Protein AF-A0A7S4II85-F1 (afdb_monomer_lite)

Organism: NCBI:txid1487602

Foldseek 3Di:
DFWDFDPDDDPNHTHTPGGDPLVLLCLLQPLPDHDPVSLVVCLVCVVVPDALVVNLVSLLCLLPDDADPPHDPCCCVRGNVSSNVSSVVSVVCSCVPVVVSVPPCVPSVVSVVVSVVVVVVVVVVVVVVVD

Sequence (131 aa):
ENIVFADDMVNGIPQVKAGTLEKLVQRLTHEEYLDPPYTQTFLLTYRTFTTPNQLLNILKARYHMEPPKNAPKDWTEKVQKPIRLRLFNALKNWLLKGFHDFADNPKLRKNLLNFLDDMSVEMASTAKNLR

Structure (mmCIF, N/CA/C/O backbone):
data_AF-A0A7S4II85-F1
#
_entry.id   AF-A0A7S4II85-F1
#
loop_
_atom_site.group_PDB
_atom_site.id
_atom_site.type_symbol
_atom_site.label_atom_id
_atom_site.label_alt_id
_atom_site.label_comp_id
_atom_site.label_asym_id
_atom_site.label_entity_id
_atom_site.label_seq_id
_atom_site.pdbx_PDB_ins_code
_atom_site.Cartn_x
_atom_site.Cartn_y
_atom_site.Cartn_z
_atom_site.occupancy
_atom_site.B_iso_or_equiv
_atom_site.auth_seq_id
_atom_site.auth_comp_id
_atom_site.auth_asym_id
_atom_site.auth_atom_id
_atom_site.pdbx_PDB_model_num
ATOM 1 N N . GLU A 1 1 ? 5.361 -18.953 -11.089 1.00 59.31 1 GLU A N 1
ATOM 2 C CA . GLU A 1 1 ? 5.448 -17.499 -11.345 1.00 59.31 1 GLU A CA 1
ATOM 3 C C . GLU A 1 1 ? 4.209 -16.833 -10.765 1.00 59.31 1 GLU A C 1
ATOM 5 O O . GLU A 1 1 ? 3.129 -17.379 -10.934 1.00 59.31 1 GLU A O 1
ATOM 10 N N . ASN A 1 2 ? 4.348 -15.716 -10.042 1.00 89.12 2 ASN A N 1
ATOM 11 C CA . ASN A 1 2 ? 3.238 -15.112 -9.277 1.00 89.12 2 ASN A CA 1
ATOM 12 C C . ASN A 1 2 ? 2.788 -13.746 -9.831 1.00 89.12 2 ASN A C 1
ATOM 14 O O . ASN A 1 2 ? 1.964 -13.071 -9.218 1.00 89.12 2 ASN A O 1
ATOM 18 N N . ILE A 1 3 ? 3.356 -13.311 -10.957 1.00 95.25 3 ILE A N 1
ATOM 19 C CA . ILE A 1 3 ? 2.986 -12.090 -11.676 1.00 95.25 3 ILE A CA 1
ATOM 20 C C . ILE A 1 3 ? 3.243 -12.299 -13.170 1.00 95.25 3 ILE A C 1
ATOM 22 O O . ILE A 1 3 ? 4.226 -12.939 -13.535 1.00 95.25 3 ILE A O 1
ATOM 26 N N . VAL A 1 4 ? 2.359 -11.767 -14.006 1.00 96.00 4 VAL A N 1
ATOM 27 C CA . VAL A 1 4 ? 2.410 -11.818 -15.468 1.00 96.00 4 VAL A CA 1
ATOM 28 C C . VAL A 1 4 ? 2.329 -10.385 -15.981 1.00 96.00 4 VAL A C 1
ATOM 30 O O . VAL A 1 4 ? 1.445 -9.630 -15.563 1.00 96.00 4 VAL A O 1
ATOM 33 N N . PHE A 1 5 ? 3.240 -10.012 -16.876 1.00 95.25 5 PHE A N 1
ATOM 34 C CA . PHE A 1 5 ? 3.244 -8.705 -17.533 1.00 95.25 5 PHE A CA 1
ATOM 35 C C . PHE A 1 5 ? 2.592 -8.793 -18.912 1.00 95.25 5 PHE A C 1
ATOM 37 O O . PHE A 1 5 ? 2.529 -9.869 -19.506 1.00 95.25 5 PHE A O 1
ATOM 44 N N . ALA A 1 6 ? 2.050 -7.675 -19.383 1.00 93.69 6 ALA A N 1
ATOM 45 C CA . ALA A 1 6 ? 1.706 -7.516 -20.787 1.00 93.69 6 ALA A CA 1
ATOM 46 C C . ALA A 1 6 ? 2.987 -7.346 -21.619 1.00 93.69 6 ALA A C 1
ATOM 48 O O . ALA A 1 6 ? 4.034 -6.986 -21.077 1.00 93.69 6 ALA A O 1
ATOM 49 N N . ASP A 1 7 ? 2.880 -7.594 -22.923 1.00 91.81 7 ASP A N 1
ATOM 50 C CA . ASP A 1 7 ? 4.006 -7.453 -23.853 1.00 91.81 7 ASP A CA 1
ATOM 51 C C . ASP A 1 7 ? 4.424 -5.978 -24.013 1.00 91.81 7 ASP A C 1
ATOM 53 O O . ASP A 1 7 ? 5.597 -5.674 -24.229 1.00 91.81 7 ASP A O 1
ATOM 57 N N . ASP A 1 8 ? 3.474 -5.058 -23.821 1.00 90.06 8 ASP A N 1
ATOM 58 C CA . ASP A 1 8 ? 3.691 -3.622 -23.947 1.00 90.06 8 ASP A CA 1
ATOM 59 C C . ASP A 1 8 ? 4.179 -2.977 -22.639 1.00 90.06 8 ASP A C 1
ATOM 61 O O . ASP A 1 8 ? 3.724 -3.284 -21.530 1.00 90.06 8 ASP A O 1
ATOM 65 N N . MET A 1 9 ? 5.071 -1.994 -22.782 1.00 90.94 9 MET A N 1
ATOM 66 C CA . MET A 1 9 ? 5.485 -1.095 -21.703 1.00 90.94 9 MET A CA 1
ATOM 67 C C . MET A 1 9 ? 4.925 0.306 -21.939 1.00 90.94 9 MET A C 1
ATOM 69 O O . MET A 1 9 ? 4.945 0.813 -23.058 1.00 90.94 9 MET A O 1
ATOM 73 N N . VAL A 1 10 ? 4.504 0.977 -20.867 1.00 89.31 10 VAL A N 1
ATOM 74 C CA . VAL A 1 10 ? 4.054 2.377 -20.920 1.00 89.31 10 VAL A CA 1
ATOM 75 C C . VAL A 1 10 ? 5.093 3.233 -20.212 1.00 89.31 10 VAL A C 1
ATOM 77 O O . VAL A 1 10 ? 5.348 3.031 -19.031 1.00 89.31 10 VAL A O 1
ATOM 80 N N . ASN A 1 11 ? 5.725 4.172 -20.920 1.00 89.12 11 ASN A N 1
ATOM 81 C CA . ASN A 1 11 ? 6.805 5.017 -20.381 1.00 89.12 11 ASN A CA 1
ATOM 82 C C . ASN A 1 11 ? 7.952 4.216 -19.724 1.00 89.12 11 ASN A C 1
ATOM 84 O O . ASN A 1 11 ? 8.496 4.625 -18.701 1.00 89.12 11 ASN A O 1
ATOM 88 N N . GLY A 1 12 ? 8.289 3.046 -20.278 1.00 89.50 12 GLY A N 1
ATOM 89 C CA . GLY A 1 12 ? 9.305 2.149 -19.713 1.00 89.50 12 GLY A CA 1
ATOM 90 C C . GLY A 1 12 ? 8.860 1.384 -18.459 1.00 89.50 12 GLY A C 1
ATOM 91 O O . GLY A 1 12 ? 9.675 0.704 -17.843 1.00 89.50 12 GLY A O 1
ATOM 92 N N . ILE A 1 13 ? 7.580 1.470 -18.079 1.00 91.62 13 ILE A N 1
ATOM 93 C CA . ILE A 1 13 ? 7.002 0.749 -16.944 1.00 91.62 13 ILE A CA 1
ATOM 94 C C . ILE A 1 13 ? 6.306 -0.531 -17.440 1.00 91.62 13 ILE A C 1
ATOM 96 O O . ILE A 1 13 ? 5.357 -0.435 -18.232 1.00 91.62 13 ILE A O 1
ATOM 100 N N . PRO A 1 14 ? 6.710 -1.723 -16.954 1.00 93.19 14 PRO A N 1
ATOM 101 C CA . PRO A 1 14 ? 6.034 -2.982 -17.261 1.00 93.19 14 PRO A CA 1
ATOM 102 C C . PRO A 1 14 ? 4.580 -2.982 -16.782 1.00 93.19 14 PRO A C 1
ATOM 104 O O . PRO A 1 14 ? 4.312 -2.765 -15.596 1.00 93.19 14 PRO A O 1
ATOM 107 N N . GLN A 1 15 ? 3.648 -3.276 -17.688 1.00 94.44 15 GLN A N 1
ATOM 108 C CA . GLN A 1 15 ? 2.218 -3.286 -17.386 1.00 94.44 15 GLN A CA 1
ATOM 109 C C . GLN A 1 15 ? 1.786 -4.637 -16.816 1.00 94.44 15 GLN A C 1
ATOM 111 O O . GLN A 1 15 ? 2.114 -5.692 -17.357 1.00 94.44 15 GLN A O 1
ATOM 116 N N . VAL A 1 16 ? 1.058 -4.626 -15.700 1.00 94.69 16 VAL A N 1
ATOM 117 C CA . VAL A 1 16 ? 0.603 -5.856 -15.037 1.00 94.69 16 VAL A CA 1
ATOM 118 C C . VAL A 1 16 ? -0.607 -6.428 -15.774 1.00 94.69 16 VAL A C 1
ATOM 120 O O . VAL A 1 16 ? -1.633 -5.764 -15.879 1.00 94.69 16 VAL A O 1
ATOM 123 N N . LYS A 1 17 ? -0.512 -7.684 -16.220 1.00 94.81 17 LYS A N 1
ATOM 124 C CA . LYS A 1 17 ? -1.625 -8.440 -16.814 1.00 94.81 17 LYS A CA 1
ATOM 125 C C . LYS A 1 17 ? -2.366 -9.275 -15.770 1.00 94.81 17 LYS A C 1
ATOM 127 O O . LYS A 1 17 ? -3.590 -9.327 -15.775 1.00 94.81 17 LYS A O 1
ATOM 132 N N . ALA A 1 18 ? -1.625 -9.931 -14.877 1.00 95.06 18 ALA A N 1
ATOM 133 C CA . ALA A 1 18 ? -2.172 -10.721 -13.774 1.00 95.06 18 ALA A CA 1
ATOM 134 C C . ALA A 1 18 ? -1.138 -10.880 -12.653 1.00 95.06 18 ALA A C 1
ATOM 136 O O . ALA A 1 18 ? 0.058 -10.696 -12.865 1.00 95.06 18 ALA A O 1
ATOM 137 N N . GLY A 1 19 ? -1.568 -11.270 -11.457 1.00 96.00 19 GLY A N 1
ATOM 138 C CA . GLY A 1 19 ? -0.658 -11.624 -10.373 1.00 96.00 19 GLY A CA 1
ATOM 139 C C . GLY A 1 19 ? -1.392 -11.989 -9.095 1.00 96.00 19 GLY A C 1
ATOM 140 O O . GLY A 1 19 ? -2.589 -11.733 -8.963 1.00 96.00 19 GLY A O 1
ATOM 141 N N . THR A 1 20 ? -0.672 -12.581 -8.143 1.00 96.62 20 THR A N 1
ATOM 142 C CA . THR A 1 20 ? -1.213 -12.777 -6.795 1.00 96.62 20 THR A CA 1
ATOM 143 C C . THR A 1 20 ? -1.406 -11.427 -6.119 1.00 96.62 20 THR A C 1
ATOM 145 O O . THR A 1 20 ? -0.725 -10.449 -6.442 1.00 96.62 20 THR A O 1
ATOM 148 N N . LEU A 1 21 ? -2.310 -11.365 -5.145 1.00 96.31 21 LEU A N 1
ATOM 149 C CA . LEU A 1 21 ? -2.623 -10.127 -4.442 1.00 96.31 21 LEU A CA 1
ATOM 150 C C . LEU A 1 21 ? -1.374 -9.457 -3.843 1.00 96.31 21 LEU A C 1
ATOM 152 O O . LEU A 1 21 ? -1.210 -8.244 -3.948 1.00 96.31 21 LEU A O 1
ATOM 156 N N . GLU A 1 22 ? -0.449 -10.239 -3.288 1.00 96.12 22 GLU A N 1
ATOM 157 C CA . GLU A 1 22 ? 0.818 -9.744 -2.747 1.00 96.12 22 GLU A CA 1
ATOM 158 C C . GLU A 1 22 ? 1.665 -9.079 -3.829 1.00 96.12 22 GLU A C 1
ATOM 160 O O . GLU A 1 22 ? 2.265 -8.032 -3.590 1.00 96.12 22 GLU A O 1
ATOM 165 N N . LYS A 1 23 ? 1.710 -9.657 -5.035 1.00 96.44 23 LYS A N 1
ATOM 166 C CA . LYS A 1 23 ? 2.457 -9.088 -6.160 1.00 96.44 23 LYS A CA 1
ATOM 167 C C . LYS A 1 23 ? 1.797 -7.833 -6.715 1.00 96.44 23 LYS A C 1
ATOM 169 O O . LYS A 1 23 ? 2.507 -6.888 -7.057 1.00 96.44 23 LYS A O 1
ATOM 174 N N . LEU A 1 24 ? 0.468 -7.776 -6.719 1.00 97.06 24 LEU A N 1
ATOM 175 C CA . LEU A 1 24 ? -0.262 -6.567 -7.090 1.00 97.06 24 LEU A CA 1
ATOM 176 C C . LEU A 1 24 ? -0.007 -5.420 -6.098 1.00 97.06 24 LEU A C 1
ATOM 178 O O . LEU A 1 24 ? 0.204 -4.282 -6.521 1.00 97.06 24 LEU A O 1
ATOM 182 N N . VAL A 1 25 ? 0.050 -5.712 -4.793 1.00 96.69 25 VAL A N 1
ATOM 183 C CA . VAL A 1 25 ? 0.403 -4.717 -3.764 1.00 96.69 25 VAL A CA 1
ATOM 184 C C . VAL A 1 25 ? 1.880 -4.318 -3.852 1.00 96.69 25 VAL A C 1
ATOM 186 O O . VAL A 1 25 ? 2.198 -3.139 -3.725 1.00 96.69 25 VAL A O 1
ATOM 189 N N . GLN A 1 26 ? 2.792 -5.250 -4.147 1.00 95.88 26 GLN A N 1
ATOM 190 C CA . GLN A 1 26 ? 4.199 -4.911 -4.404 1.00 95.88 26 GLN A CA 1
ATOM 191 C C . GLN A 1 26 ? 4.339 -3.927 -5.570 1.00 95.88 26 GLN A C 1
ATOM 193 O O . GLN A 1 26 ? 5.149 -3.010 -5.480 1.00 95.88 26 GLN A O 1
ATOM 198 N N . ARG A 1 27 ? 3.534 -4.080 -6.630 1.00 95.75 27 ARG A N 1
ATOM 199 C CA . ARG A 1 27 ? 3.493 -3.137 -7.757 1.00 95.75 27 ARG A CA 1
ATOM 200 C C . ARG A 1 27 ? 2.897 -1.784 -7.375 1.00 95.75 27 ARG A C 1
ATOM 202 O O . ARG A 1 27 ? 3.454 -0.763 -7.764 1.00 95.75 27 ARG A O 1
ATOM 209 N N . LEU A 1 28 ? 1.850 -1.768 -6.549 1.00 95.31 28 LEU A N 1
ATOM 210 C CA . LEU A 1 28 ? 1.269 -0.535 -6.000 1.00 95.31 28 LEU A CA 1
ATOM 211 C C . LEU A 1 28 ? 2.306 0.298 -5.226 1.00 95.31 28 LEU A C 1
ATOM 213 O O . LEU A 1 28 ? 2.274 1.525 -5.254 1.00 95.31 28 LEU A O 1
ATOM 217 N N . THR A 1 29 ? 3.237 -0.371 -4.547 1.00 96.38 29 THR A N 1
ATOM 218 C CA . THR A 1 29 ? 4.296 0.255 -3.748 1.00 96.38 29 THR A CA 1
ATOM 219 C C . THR A 1 29 ? 5.687 -0.083 -4.291 1.00 96.38 29 THR A C 1
ATOM 221 O O . THR A 1 29 ? 6.575 -0.402 -3.501 1.00 96.38 29 THR A O 1
ATOM 224 N N . HIS A 1 30 ? 5.881 -0.122 -5.611 1.00 95.56 30 HIS A N 1
ATOM 225 C CA . HIS A 1 30 ? 7.197 -0.442 -6.180 1.00 95.56 30 HIS A CA 1
ATOM 226 C C . HIS A 1 30 ? 8.233 0.591 -5.721 1.00 95.56 30 HIS A C 1
ATOM 228 O O . HIS A 1 30 ? 7.860 1.737 -5.524 1.00 95.56 30 HIS A O 1
ATOM 234 N N . GLU A 1 31 ? 9.500 0.240 -5.531 1.00 93.56 31 GLU A N 1
ATOM 235 C CA . GLU A 1 31 ? 10.532 1.154 -5.019 1.00 93.56 31 GLU A CA 1
ATOM 236 C C . GLU A 1 31 ? 11.109 2.082 -6.101 1.00 93.56 31 GLU A C 1
ATOM 238 O O . GLU A 1 31 ? 11.410 3.239 -5.816 1.00 93.56 31 GLU A O 1
ATOM 243 N N . GLU A 1 32 ? 11.191 1.618 -7.351 1.00 91.75 32 GLU A N 1
ATOM 244 C CA . GLU A 1 32 ? 11.867 2.351 -8.433 1.00 91.75 32 GLU A CA 1
ATOM 245 C C . GLU A 1 32 ? 10.949 3.383 -9.105 1.00 91.75 32 GLU A C 1
ATOM 247 O O . GLU A 1 32 ? 11.213 4.580 -9.071 1.00 91.75 32 GLU A O 1
ATOM 252 N N . TYR A 1 33 ? 9.795 2.966 -9.630 1.00 91.50 33 TYR A N 1
ATOM 253 C CA . TYR A 1 33 ? 8.935 3.803 -10.478 1.00 91.50 33 TYR A CA 1
ATOM 254 C C . TYR A 1 33 ? 7.495 3.881 -9.969 1.00 91.50 33 TYR A C 1
ATOM 256 O O . TYR A 1 33 ? 7.010 2.955 -9.318 1.00 91.50 33 TYR A O 1
ATOM 264 N N . LEU A 1 34 ? 6.828 5.002 -10.230 1.00 88.56 34 LEU A N 1
ATOM 265 C CA . LEU A 1 34 ? 5.432 5.224 -9.860 1.00 88.56 34 LEU A CA 1
ATOM 266 C C . LEU A 1 34 ? 4.521 4.901 -11.038 1.00 88.56 34 LEU A C 1
ATOM 268 O O . LEU A 1 34 ? 4.829 5.264 -12.167 1.00 88.56 34 LEU A O 1
ATOM 272 N N . ASP A 1 35 ? 3.362 4.318 -10.747 1.00 91.69 35 ASP A N 1
ATOM 273 C CA . ASP A 1 35 ? 2.306 4.095 -11.733 1.00 91.69 35 ASP A CA 1
ATOM 274 C C . ASP A 1 35 ? 0.963 4.610 -11.170 1.00 91.69 35 ASP A C 1
ATOM 276 O O . ASP A 1 35 ? 0.211 3.877 -10.509 1.00 91.69 35 ASP A O 1
ATOM 280 N N . PRO A 1 36 ? 0.683 5.924 -11.317 1.00 91.06 36 PRO A N 1
ATOM 281 C CA . PRO A 1 36 ? -0.574 6.509 -10.859 1.00 91.06 36 PRO A CA 1
ATOM 282 C C . PRO A 1 36 ? -1.823 5.894 -11.522 1.00 91.06 36 PRO A C 1
ATOM 284 O O . PRO A 1 36 ? -2.775 5.620 -10.781 1.00 91.06 36 PRO A O 1
ATOM 287 N N . PRO A 1 37 ? -1.850 5.622 -12.848 1.00 92.25 37 PRO A N 1
ATOM 288 C CA . PRO A 1 37 ? -2.951 4.891 -13.480 1.00 92.25 37 PRO A CA 1
ATOM 289 C C . PRO A 1 37 ? -3.207 3.516 -12.854 1.00 92.25 37 PRO A C 1
ATOM 291 O O . PRO A 1 37 ? -4.359 3.189 -12.546 1.00 92.25 37 PRO A O 1
ATOM 294 N N . TYR A 1 38 ? -2.154 2.739 -12.577 1.00 94.75 38 TYR A N 1
ATOM 295 C CA . TYR A 1 38 ? -2.279 1.461 -11.876 1.00 94.75 38 TYR A CA 1
ATOM 296 C C . TYR A 1 38 ? -2.854 1.646 -10.471 1.00 94.75 38 TYR A C 1
ATOM 298 O O 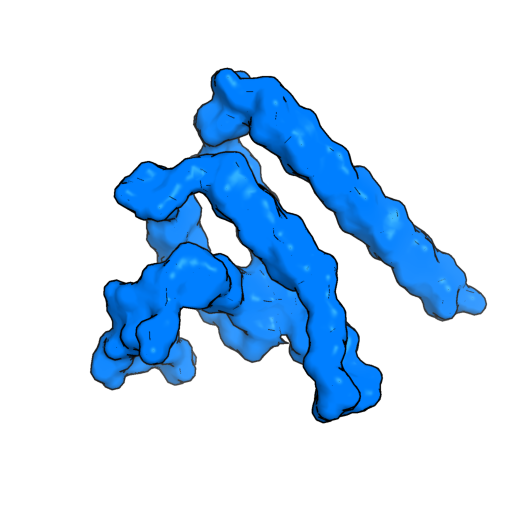. TYR A 1 38 ? -3.802 0.961 -10.095 1.00 94.75 38 TYR A O 1
ATOM 306 N N . THR A 1 39 ? -2.341 2.615 -9.706 1.00 93.12 39 THR A N 1
ATOM 307 C CA . THR A 1 39 ? -2.828 2.913 -8.347 1.00 93.12 39 THR A CA 1
ATOM 308 C C . THR A 1 39 ? -4.322 3.231 -8.336 1.00 93.12 39 THR A C 1
ATOM 310 O O . THR A 1 39 ? -5.067 2.720 -7.498 1.00 93.12 39 THR A O 1
ATOM 313 N N . GLN A 1 40 ? -4.775 4.066 -9.272 1.00 92.62 40 GLN A N 1
ATOM 314 C CA . GLN A 1 40 ? -6.184 4.419 -9.400 1.00 92.62 40 GLN A CA 1
ATOM 315 C C . GLN A 1 40 ? -7.030 3.200 -9.773 1.00 92.62 40 GLN A C 1
ATOM 317 O O . GLN A 1 40 ? -8.033 2.932 -9.113 1.00 92.62 40 GLN A O 1
ATOM 322 N N . THR A 1 41 ? -6.604 2.447 -10.786 1.00 94.88 41 THR A N 1
ATOM 323 C CA . THR A 1 41 ? -7.314 1.255 -11.263 1.00 94.88 41 THR A CA 1
ATOM 324 C C . THR A 1 41 ? -7.423 0.201 -10.166 1.00 94.88 41 THR A C 1
ATOM 326 O O . THR A 1 41 ? -8.508 -0.329 -9.920 1.00 94.88 41 THR A O 1
ATOM 329 N N . PHE A 1 42 ? -6.333 -0.047 -9.438 1.00 95.94 42 PHE A N 1
ATOM 330 C CA . PHE A 1 42 ? -6.299 -0.977 -8.317 1.00 95.94 42 PHE A CA 1
ATOM 331 C C . PHE A 1 42 ? -7.291 -0.562 -7.221 1.00 95.94 42 PHE A C 1
ATOM 333 O O . PHE A 1 42 ? -8.164 -1.345 -6.859 1.00 95.94 42 PHE A O 1
ATOM 340 N N . LEU A 1 43 ? -7.234 0.682 -6.727 1.00 94.62 43 LEU A N 1
ATOM 341 C CA . LEU A 1 43 ? -8.118 1.140 -5.641 1.00 94.62 43 LEU A CA 1
ATOM 342 C C . LEU A 1 43 ? -9.611 1.150 -6.027 1.00 94.62 43 LEU A C 1
ATOM 344 O O . LEU A 1 43 ? -10.476 0.956 -5.163 1.00 94.62 43 LEU A O 1
ATOM 348 N N . LEU A 1 44 ? -9.917 1.340 -7.313 1.00 94.94 44 LEU A N 1
ATOM 349 C CA . LEU A 1 44 ? -11.280 1.247 -7.838 1.00 94.94 44 LEU A CA 1
ATOM 350 C C . LEU A 1 44 ? -11.782 -0.204 -7.897 1.00 94.94 44 LEU A C 1
ATOM 352 O O . LEU A 1 44 ? -12.928 -0.465 -7.539 1.00 94.94 44 LEU A O 1
ATOM 356 N N . THR A 1 45 ? -10.936 -1.152 -8.306 1.00 96.19 45 THR A N 1
ATOM 357 C CA . THR A 1 45 ? -11.383 -2.495 -8.722 1.00 96.19 45 THR A CA 1
ATOM 358 C C . THR A 1 45 ? -11.027 -3.626 -7.759 1.00 96.19 45 THR A C 1
ATOM 360 O O . THR A 1 45 ? -11.584 -4.717 -7.891 1.00 96.19 45 THR A O 1
ATOM 363 N N . TYR A 1 46 ? -10.173 -3.392 -6.753 1.00 97.31 46 TYR A N 1
ATOM 364 C CA . TYR A 1 46 ? -9.627 -4.469 -5.914 1.00 97.31 46 TYR A CA 1
ATOM 365 C C . TYR A 1 46 ? -10.682 -5.339 -5.218 1.00 97.31 46 TYR A C 1
ATOM 367 O O . TYR A 1 46 ? -10.448 -6.518 -4.963 1.00 97.31 46 TYR A O 1
ATOM 375 N N . ARG A 1 47 ? -11.860 -4.772 -4.930 1.00 96.75 47 ARG A N 1
ATOM 376 C CA . ARG A 1 47 ? -12.971 -5.457 -4.246 1.00 96.75 47 ARG A CA 1
ATOM 377 C C . ARG A 1 47 ? -13.503 -6.665 -5.018 1.00 96.75 47 ARG A C 1
ATOM 379 O O . ARG A 1 47 ? -14.167 -7.510 -4.434 1.00 96.75 47 ARG A O 1
ATOM 386 N N . THR A 1 48 ? -13.202 -6.754 -6.313 1.00 97.38 48 THR A N 1
ATOM 387 C CA . THR A 1 48 ? -13.554 -7.908 -7.151 1.00 97.38 48 THR A CA 1
ATOM 388 C C . THR A 1 48 ? -12.701 -9.145 -6.856 1.00 97.38 48 THR A C 1
ATOM 390 O O . THR A 1 48 ? -13.112 -10.251 -7.193 1.00 97.38 48 THR A O 1
ATOM 393 N N . PHE A 1 49 ? -11.539 -8.983 -6.210 1.00 96.75 49 PHE A N 1
ATOM 394 C CA . PHE A 1 49 ? -10.594 -10.076 -5.954 1.00 96.75 49 PHE A CA 1
ATOM 395 C C . PHE A 1 49 ? -10.004 -10.100 -4.533 1.00 96.75 49 PHE A C 1
ATOM 397 O O . PHE A 1 49 ? -9.266 -11.023 -4.192 1.00 96.75 49 PHE A O 1
ATOM 404 N N . THR A 1 50 ? -10.293 -9.111 -3.683 1.00 97.75 50 THR A N 1
ATOM 405 C CA . THR A 1 50 ? -9.905 -9.116 -2.265 1.00 97.75 50 THR A CA 1
ATOM 406 C C . THR A 1 50 ? -10.809 -8.219 -1.418 1.00 97.75 50 THR A C 1
ATOM 408 O O . THR A 1 50 ? -11.635 -7.473 -1.935 1.00 97.75 50 THR A O 1
ATOM 411 N N . THR A 1 51 ? -10.654 -8.270 -0.097 1.00 97.25 51 THR A N 1
ATOM 412 C CA . THR A 1 51 ? -11.405 -7.435 0.851 1.00 97.25 51 THR A CA 1
ATOM 413 C C . THR A 1 51 ? -10.572 -6.257 1.370 1.00 97.25 51 THR A C 1
ATOM 415 O O . THR A 1 51 ? -9.343 -6.358 1.434 1.00 97.25 51 THR A O 1
ATOM 418 N N . PRO A 1 52 ? -11.210 -5.164 1.840 1.00 97.38 52 PRO A N 1
ATOM 419 C CA . PRO A 1 52 ? -10.512 -4.062 2.509 1.00 97.38 52 PRO A CA 1
ATOM 420 C C . PRO A 1 52 ? -9.588 -4.542 3.642 1.00 97.38 52 PRO A C 1
ATOM 422 O O . PRO A 1 52 ? -8.449 -4.103 3.780 1.00 97.38 52 PRO A O 1
ATOM 425 N N . ASN A 1 53 ? -10.050 -5.503 4.445 1.00 96.88 53 ASN A N 1
ATOM 426 C CA . ASN A 1 53 ? -9.270 -6.054 5.549 1.00 96.88 53 ASN A CA 1
ATOM 427 C C . ASN A 1 53 ? -8.025 -6.816 5.072 1.00 96.88 53 ASN A C 1
ATOM 429 O O . ASN A 1 53 ? -6.955 -6.641 5.654 1.00 96.88 53 ASN A O 1
ATOM 433 N N . GLN A 1 54 ? -8.143 -7.633 4.023 1.00 97.62 54 GLN A N 1
ATOM 434 C CA . GLN A 1 54 ? -7.000 -8.344 3.442 1.00 97.62 54 GLN A CA 1
ATOM 435 C C . GLN A 1 54 ? -6.000 -7.373 2.808 1.00 97.62 54 GLN A C 1
ATOM 437 O O . GLN A 1 54 ? -4.803 -7.492 3.068 1.00 97.62 54 GLN A O 1
ATOM 442 N N . LEU A 1 55 ? -6.478 -6.373 2.060 1.00 97.81 55 LEU A N 1
ATOM 443 C CA . LEU A 1 55 ? -5.624 -5.333 1.488 1.00 97.81 55 LEU A CA 1
ATOM 444 C C . LEU A 1 55 ? -4.831 -4.601 2.579 1.00 97.81 55 LEU A C 1
ATOM 446 O O . LEU A 1 55 ? -3.609 -4.492 2.486 1.00 97.81 55 LEU A O 1
ATOM 450 N N . LEU A 1 56 ? -5.504 -4.161 3.648 1.00 97.81 56 LEU A N 1
ATOM 451 C CA . LEU A 1 56 ? -4.846 -3.489 4.767 1.00 97.81 56 LEU A CA 1
ATOM 452 C C . LEU A 1 56 ? -3.792 -4.386 5.436 1.00 97.81 56 LEU A C 1
ATOM 454 O O . LEU A 1 56 ? -2.710 -3.907 5.765 1.00 97.81 56 LEU A O 1
ATOM 458 N N . ASN A 1 57 ? -4.070 -5.679 5.614 1.00 97.75 57 ASN A N 1
ATOM 459 C CA . ASN A 1 57 ? -3.106 -6.614 6.200 1.00 97.75 57 ASN A CA 1
ATOM 460 C C . ASN A 1 57 ? -1.849 -6.775 5.333 1.00 97.75 57 ASN A C 1
ATOM 462 O O . ASN A 1 57 ? -0.740 -6.802 5.863 1.00 97.75 57 ASN A O 1
ATOM 466 N N . ILE A 1 58 ? -2.000 -6.834 4.009 1.00 97.69 58 ILE A N 1
ATOM 467 C CA . ILE A 1 58 ? -0.857 -6.961 3.094 1.00 97.69 58 ILE A CA 1
ATOM 468 C C . ILE A 1 58 ? -0.053 -5.661 3.052 1.00 97.69 58 ILE A C 1
ATOM 470 O O . ILE A 1 58 ? 1.174 -5.712 3.051 1.00 97.69 58 ILE A O 1
ATOM 474 N N . LEU A 1 59 ? -0.713 -4.499 3.096 1.00 97.50 59 LEU A N 1
ATOM 475 C CA . LEU A 1 59 ? -0.024 -3.214 3.233 1.00 97.50 59 LEU A CA 1
ATOM 476 C C . LEU A 1 59 ? 0.784 -3.166 4.539 1.00 97.50 59 LEU A C 1
ATOM 478 O O . LEU A 1 59 ? 1.967 -2.840 4.509 1.00 97.50 59 LEU A O 1
ATOM 482 N N . LYS A 1 60 ? 0.210 -3.585 5.673 1.00 97.38 60 LYS A N 1
ATOM 483 C CA . LYS A 1 60 ? 0.948 -3.683 6.945 1.00 97.38 60 LYS A CA 1
ATOM 484 C C . LYS A 1 60 ? 2.176 -4.583 6.835 1.00 97.38 60 LYS A C 1
ATOM 486 O O . LYS A 1 60 ? 3.254 -4.182 7.262 1.00 97.38 60 LYS A O 1
ATOM 491 N N . ALA A 1 61 ? 2.035 -5.766 6.240 1.00 96.75 61 ALA A N 1
ATOM 492 C CA . ALA A 1 61 ? 3.162 -6.674 6.030 1.00 96.75 61 ALA A CA 1
ATOM 493 C C . ALA A 1 61 ? 4.232 -6.060 5.110 1.00 96.75 61 ALA A C 1
ATOM 495 O O . ALA A 1 61 ? 5.424 -6.196 5.365 1.00 96.75 61 ALA A O 1
ATOM 496 N N . ARG A 1 62 ? 3.815 -5.335 4.063 1.00 96.69 62 ARG A N 1
ATOM 497 C CA . ARG A 1 62 ? 4.719 -4.628 3.147 1.00 96.69 62 ARG A CA 1
ATOM 498 C C . ARG A 1 62 ? 5.458 -3.475 3.830 1.00 96.69 62 ARG A C 1
ATOM 500 O O . ARG A 1 62 ? 6.602 -3.226 3.483 1.00 96.69 62 ARG A O 1
ATOM 507 N N . TYR A 1 63 ? 4.838 -2.790 4.789 1.00 95.94 63 TYR A N 1
ATOM 508 C CA . TYR A 1 63 ? 5.473 -1.714 5.558 1.00 95.94 63 TYR A CA 1
ATOM 509 C C . TYR A 1 63 ? 6.569 -2.230 6.510 1.00 95.94 63 TYR A C 1
ATOM 511 O O . TYR A 1 63 ? 7.636 -1.619 6.609 1.00 95.94 63 TYR A O 1
ATOM 519 N N . HIS A 1 64 ? 6.321 -3.375 7.153 1.00 94.81 64 HIS A N 1
ATOM 520 C CA . HIS A 1 64 ? 7.230 -4.053 8.090 1.00 94.81 64 HIS A CA 1
ATOM 521 C C . HIS A 1 64 ? 8.186 -5.037 7.401 1.00 94.81 64 HIS A C 1
ATOM 523 O O . HIS A 1 64 ? 8.641 -6.004 8.007 1.00 94.81 64 HIS A O 1
ATOM 529 N N . MET A 1 65 ? 8.446 -4.856 6.106 1.00 94.19 65 MET A N 1
ATOM 530 C CA . MET A 1 65 ? 9.346 -5.756 5.396 1.00 94.19 65 MET A CA 1
ATOM 531 C C . MET A 1 65 ? 10.787 -5.575 5.874 1.00 94.19 65 MET A C 1
ATOM 533 O O . MET A 1 65 ? 11.318 -4.465 5.858 1.00 94.19 65 MET A O 1
ATOM 537 N N . GLU A 1 66 ? 11.418 -6.683 6.239 1.00 93.31 66 GLU A N 1
ATOM 538 C CA . GLU A 1 66 ? 12.818 -6.728 6.652 1.00 93.31 66 GLU A CA 1
ATOM 539 C C . GLU A 1 66 ? 13.758 -6.861 5.442 1.00 93.31 66 GLU A C 1
ATOM 541 O O . GLU A 1 66 ? 13.367 -7.428 4.409 1.00 93.31 66 GLU A O 1
ATOM 546 N N . PRO A 1 67 ? 15.006 -6.369 5.546 1.00 94.19 67 PRO A N 1
ATOM 547 C CA . PRO A 1 67 ? 16.008 -6.586 4.516 1.00 94.19 67 PRO A CA 1
ATOM 548 C C . PRO A 1 67 ? 16.253 -8.092 4.304 1.00 94.19 67 PRO A C 1
ATOM 550 O O . PRO A 1 67 ? 16.371 -8.852 5.269 1.00 94.19 67 PRO A O 1
ATOM 553 N N . PRO A 1 68 ? 16.380 -8.557 3.047 1.00 94.12 68 PRO A N 1
ATOM 554 C CA . PRO A 1 68 ? 16.873 -9.902 2.763 1.00 94.12 68 PRO A CA 1
ATOM 555 C C . PRO A 1 68 ? 18.231 -10.171 3.433 1.00 94.12 68 PRO A C 1
ATOM 557 O O . PRO A 1 68 ? 19.026 -9.253 3.614 1.00 94.12 68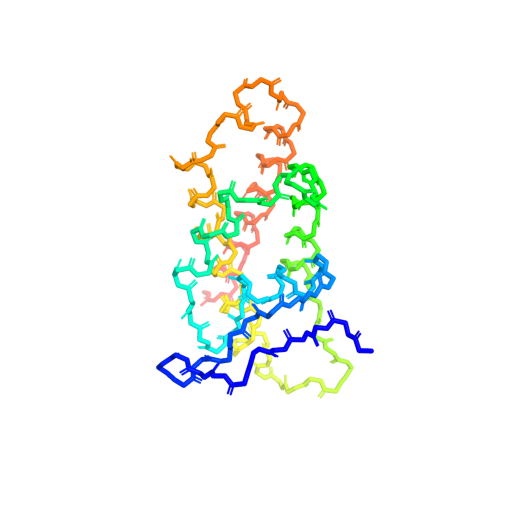 PRO A O 1
ATOM 560 N N . LYS A 1 69 ? 18.559 -11.442 3.717 1.00 93.44 69 LYS A N 1
ATOM 561 C CA . LYS A 1 69 ? 19.820 -11.831 4.396 1.00 93.44 69 LYS A CA 1
ATOM 562 C C . LYS A 1 69 ? 21.090 -11.234 3.769 1.00 93.44 69 LYS A C 1
ATOM 564 O O . LYS A 1 69 ? 22.042 -10.956 4.484 1.00 93.44 69 LYS A O 1
ATOM 569 N N . ASN A 1 70 ? 21.083 -11.028 2.451 1.00 94.94 70 ASN A N 1
ATOM 570 C CA . ASN A 1 70 ? 22.209 -10.497 1.680 1.00 94.94 70 ASN A CA 1
ATOM 571 C C . ASN A 1 70 ? 21.915 -9.094 1.118 1.00 94.94 70 ASN A C 1
ATOM 573 O O . ASN A 1 70 ? 22.399 -8.741 0.043 1.00 94.94 70 ASN A O 1
ATOM 577 N N . ALA A 1 71 ? 21.054 -8.322 1.783 1.00 94.12 71 ALA A N 1
ATOM 578 C CA . ALA A 1 71 ? 20.713 -6.980 1.343 1.00 94.12 71 ALA A CA 1
ATOM 579 C C . ALA A 1 71 ? 21.933 -6.039 1.408 1.00 94.12 71 ALA A C 1
ATOM 581 O O . ALA A 1 71 ? 22.734 -6.129 2.344 1.00 94.12 71 ALA A O 1
ATOM 582 N N . PRO A 1 72 ? 22.067 -5.103 0.454 1.00 95.31 72 PRO A N 1
ATOM 583 C CA . PRO A 1 72 ? 23.031 -4.013 0.551 1.00 95.31 72 PRO A CA 1
ATOM 584 C C . PRO A 1 72 ? 22.867 -3.202 1.844 1.00 95.31 72 PRO A C 1
ATOM 586 O O . PRO A 1 72 ? 21.761 -3.066 2.367 1.00 95.31 72 PRO A O 1
ATOM 589 N N . LYS A 1 73 ? 23.958 -2.596 2.335 1.00 94.50 73 LYS A N 1
ATOM 590 C CA . LYS A 1 73 ? 23.932 -1.755 3.551 1.00 94.50 73 LYS A CA 1
ATOM 591 C C . LYS A 1 73 ? 22.949 -0.583 3.453 1.00 94.50 73 LYS A C 1
ATOM 593 O O . LYS A 1 73 ? 22.422 -0.140 4.464 1.00 94.50 73 LYS A O 1
ATOM 598 N N . ASP A 1 74 ? 22.714 -0.084 2.245 1.00 95.12 74 ASP A N 1
ATOM 599 C CA . ASP A 1 74 ? 21.821 1.033 1.942 1.00 95.12 74 ASP A CA 1
ATOM 600 C C . ASP A 1 74 ? 20.401 0.592 1.544 1.00 95.12 74 ASP A C 1
ATOM 602 O O . ASP A 1 74 ? 19.602 1.421 1.111 1.00 95.12 74 ASP A O 1
ATOM 606 N N . TRP A 1 75 ? 20.048 -0.689 1.711 1.00 96.19 75 TRP A N 1
ATOM 607 C CA . TRP A 1 75 ? 18.735 -1.223 1.334 1.00 96.19 75 TRP A CA 1
ATOM 608 C C . TRP A 1 75 ? 17.576 -0.496 2.022 1.00 96.19 75 TRP A C 1
ATOM 610 O O . TRP A 1 75 ? 16.574 -0.176 1.384 1.00 96.19 75 TRP A O 1
ATOM 620 N N . THR A 1 76 ? 17.719 -0.167 3.306 1.00 93.50 76 THR A N 1
ATOM 621 C CA . THR A 1 76 ? 16.710 0.601 4.047 1.00 93.50 76 THR A CA 1
ATOM 622 C C . THR A 1 76 ? 16.440 1.953 3.382 1.00 93.50 76 THR A C 1
ATOM 624 O O . THR A 1 76 ? 15.286 2.328 3.177 1.00 93.50 76 THR A O 1
ATOM 627 N N . GLU A 1 77 ? 17.495 2.662 2.980 1.00 92.31 77 GLU A N 1
ATOM 628 C CA . GLU A 1 77 ? 17.398 3.978 2.341 1.00 92.31 77 GLU A CA 1
ATOM 629 C C . GLU A 1 77 ? 16.874 3.893 0.904 1.00 92.31 77 GLU A C 1
ATOM 631 O O . GLU A 1 77 ? 16.015 4.680 0.512 1.00 92.31 77 GLU A O 1
ATOM 636 N N . LYS A 1 78 ? 17.371 2.932 0.117 1.00 94.56 78 LYS A N 1
ATOM 637 C CA . LYS A 1 78 ? 17.075 2.825 -1.320 1.00 94.56 78 LYS A CA 1
ATOM 638 C C . LYS A 1 78 ? 15.809 2.045 -1.652 1.00 94.56 78 LYS A C 1
ATOM 640 O O . LYS A 1 78 ? 15.266 2.230 -2.735 1.00 94.56 78 LYS A O 1
ATOM 645 N N . VAL A 1 79 ? 15.346 1.178 -0.756 1.00 95.75 79 VAL A N 1
ATOM 646 C CA . VAL A 1 79 ? 14.222 0.266 -1.011 1.00 95.75 79 VAL A CA 1
ATOM 647 C C . VAL A 1 79 ? 13.112 0.491 0.007 1.00 95.75 79 VAL A C 1
ATOM 649 O O . VAL A 1 79 ? 12.008 0.891 -0.364 1.00 95.75 79 VAL A O 1
ATOM 652 N N . GLN A 1 80 ? 13.392 0.300 1.299 1.00 95.38 80 GLN A N 1
ATOM 653 C CA . GLN A 1 80 ? 12.347 0.317 2.328 1.00 95.38 80 GLN A CA 1
ATOM 654 C C . GLN A 1 80 ? 11.685 1.696 2.466 1.00 95.38 80 GLN A C 1
ATOM 656 O O . GLN A 1 80 ? 10.457 1.797 2.443 1.00 95.38 80 GLN A O 1
ATOM 661 N N . LYS A 1 81 ? 12.471 2.776 2.564 1.00 93.50 81 LYS A N 1
ATOM 662 C CA . LYS A 1 81 ? 11.939 4.141 2.700 1.00 93.50 81 LYS A CA 1
ATOM 663 C C . LYS A 1 81 ? 11.062 4.565 1.509 1.00 93.50 81 LYS A C 1
ATOM 665 O O . LYS A 1 81 ? 9.940 5.016 1.761 1.00 93.50 81 LYS A O 1
ATOM 670 N N . PRO A 1 82 ? 11.473 4.382 0.235 1.00 95.19 82 PRO A N 1
ATOM 671 C CA . PRO A 1 82 ? 10.600 4.634 -0.913 1.00 95.19 82 PRO A CA 1
ATOM 672 C C . PRO A 1 82 ? 9.291 3.842 -0.870 1.00 95.19 82 PRO A C 1
ATOM 674 O O . PRO A 1 82 ? 8.230 4.413 -1.125 1.00 95.19 82 PRO A O 1
ATOM 677 N N . ILE A 1 83 ? 9.341 2.558 -0.497 1.00 96.25 83 ILE A N 1
ATOM 678 C CA . ILE A 1 83 ? 8.146 1.711 -0.364 1.00 96.25 83 ILE A CA 1
ATOM 679 C C . ILE A 1 83 ? 7.203 2.275 0.699 1.00 96.25 83 ILE A C 1
ATOM 681 O O . ILE A 1 83 ? 6.012 2.435 0.431 1.00 96.25 83 ILE A O 1
ATOM 685 N N . ARG A 1 84 ? 7.718 2.621 1.885 1.00 95.56 84 ARG A N 1
ATOM 686 C CA . ARG A 1 84 ? 6.921 3.171 2.993 1.00 95.56 84 ARG A CA 1
ATOM 687 C C . ARG A 1 84 ? 6.260 4.499 2.628 1.00 95.56 84 ARG A C 1
ATOM 689 O O . ARG A 1 84 ? 5.075 4.684 2.900 1.00 95.56 84 ARG A O 1
ATOM 696 N N . LEU A 1 85 ? 6.979 5.388 1.940 1.00 93.50 85 LEU A N 1
ATOM 697 C CA . LEU A 1 85 ? 6.419 6.648 1.442 1.00 93.50 85 LEU A CA 1
ATOM 698 C C . LEU A 1 85 ? 5.286 6.408 0.432 1.00 93.50 85 LEU A C 1
ATOM 700 O O . LEU A 1 85 ? 4.225 7.030 0.502 1.00 93.50 85 LEU A O 1
ATOM 704 N N . ARG A 1 86 ? 5.488 5.481 -0.508 1.00 95.31 86 ARG A N 1
ATOM 705 C CA . ARG A 1 86 ? 4.482 5.136 -1.524 1.00 95.31 86 ARG A CA 1
ATOM 706 C C . ARG A 1 86 ? 3.267 4.450 -0.910 1.00 95.31 86 ARG A C 1
ATOM 708 O O . ARG A 1 86 ? 2.144 4.732 -1.315 1.00 95.31 86 ARG A O 1
ATOM 715 N N . LEU A 1 87 ? 3.476 3.628 0.113 1.00 95.44 87 LEU A N 1
ATOM 716 C CA . LEU A 1 87 ? 2.411 3.020 0.897 1.00 95.44 87 LEU A CA 1
ATOM 717 C C . LEU A 1 87 ? 1.572 4.076 1.616 1.00 95.44 87 LEU A C 1
ATOM 719 O O . LEU A 1 87 ? 0.347 4.028 1.537 1.00 95.44 87 LEU A O 1
ATOM 723 N N . PHE A 1 88 ? 2.208 5.059 2.256 1.00 94.31 88 PHE A N 1
ATOM 724 C CA . PHE A 1 88 ? 1.494 6.178 2.872 1.00 94.31 88 PHE A CA 1
ATOM 725 C C . PHE A 1 88 ? 0.638 6.930 1.842 1.00 94.31 88 PHE A C 1
ATOM 727 O O . PHE A 1 88 ? -0.539 7.201 2.082 1.00 94.31 88 PHE A O 1
ATOM 734 N N . ASN A 1 89 ? 1.186 7.192 0.652 1.00 92.38 89 ASN A N 1
ATOM 735 C CA . ASN A 1 89 ? 0.436 7.815 -0.439 1.00 92.38 89 ASN A CA 1
ATOM 736 C C . ASN A 1 89 ? -0.731 6.944 -0.930 1.00 92.38 89 ASN A C 1
ATOM 738 O O . ASN A 1 89 ? -1.808 7.470 -1.211 1.00 92.38 89 ASN A O 1
ATOM 742 N N . ALA A 1 90 ? -0.556 5.623 -1.000 1.00 94.50 90 ALA A N 1
ATOM 743 C CA . ALA A 1 90 ? -1.628 4.694 -1.344 1.00 94.50 90 ALA A CA 1
ATOM 744 C C . ALA A 1 90 ? -2.747 4.699 -0.287 1.00 94.50 90 ALA A C 1
ATOM 746 O O . ALA A 1 90 ? -3.916 4.787 -0.656 1.00 94.50 90 ALA A O 1
ATOM 747 N N . LEU A 1 91 ? -2.408 4.693 1.009 1.00 95.44 91 LEU A N 1
ATOM 748 C CA . LEU A 1 91 ? -3.378 4.822 2.106 1.00 95.44 91 LEU A CA 1
ATOM 749 C C . LEU A 1 91 ? -4.124 6.158 2.045 1.00 95.44 91 LEU A C 1
ATOM 751 O O . LEU A 1 91 ? -5.350 6.183 2.148 1.00 95.44 91 LEU A O 1
ATOM 755 N N . LYS A 1 92 ? -3.405 7.262 1.812 1.00 93.81 92 LYS A N 1
ATOM 756 C CA . LYS A 1 92 ? -4.002 8.588 1.618 1.00 93.81 92 LYS A CA 1
ATOM 757 C C . LYS A 1 92 ? -4.987 8.581 0.447 1.00 93.81 92 LYS A C 1
ATOM 759 O O . LYS A 1 92 ? -6.111 9.051 0.590 1.00 93.81 92 LYS A O 1
ATOM 764 N N . ASN A 1 93 ? -4.600 8.017 -0.695 1.00 93.50 93 ASN A N 1
ATOM 765 C CA . ASN A 1 93 ? -5.475 7.908 -1.863 1.00 93.50 93 ASN A CA 1
ATOM 766 C C . ASN A 1 93 ? -6.697 7.028 -1.593 1.00 93.50 93 ASN A C 1
ATOM 768 O O . ASN A 1 93 ? -7.795 7.360 -2.037 1.00 93.50 93 ASN A O 1
ATOM 772 N N . TRP A 1 94 ? -6.521 5.932 -0.857 1.00 95.75 94 TRP A N 1
ATOM 773 C CA . TRP A 1 94 ? -7.612 5.043 -0.486 1.00 95.75 94 TRP A CA 1
ATOM 774 C C . TRP A 1 94 ? -8.616 5.738 0.439 1.00 95.75 94 TRP A C 1
ATOM 776 O O . TRP A 1 94 ? -9.815 5.656 0.193 1.00 95.75 94 TRP A O 1
ATOM 786 N N . LEU A 1 95 ? -8.148 6.507 1.424 1.00 94.56 95 LEU A N 1
ATOM 787 C CA . LEU A 1 95 ? -9.009 7.324 2.283 1.00 94.56 95 LEU A CA 1
ATOM 788 C C . LEU A 1 95 ? -9.761 8.406 1.501 1.00 94.56 95 LEU A C 1
ATOM 790 O O . LEU A 1 95 ? -10.951 8.594 1.721 1.00 94.56 95 LEU A O 1
ATOM 794 N N . LEU A 1 96 ? -9.088 9.101 0.580 1.00 92.81 96 LEU A N 1
ATOM 795 C CA . LEU A 1 96 ? -9.695 10.196 -0.183 1.00 92.81 96 LEU A CA 1
ATOM 796 C C . LEU A 1 96 ? -10.713 9.713 -1.224 1.00 92.81 96 LEU A C 1
ATOM 798 O O . LEU A 1 96 ? -11.715 10.382 -1.451 1.00 92.81 96 LEU A O 1
ATOM 802 N N . LYS A 1 97 ? -10.449 8.580 -1.886 1.00 90.06 97 LYS A N 1
ATOM 803 C CA . LYS A 1 97 ? -11.247 8.099 -3.030 1.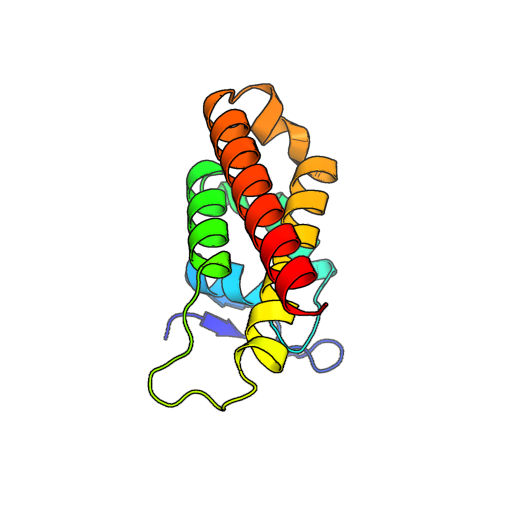00 90.06 97 LYS A CA 1
ATOM 804 C C . LYS A 1 97 ? -12.135 6.896 -2.713 1.00 90.06 97 LYS A C 1
ATOM 806 O O . LYS A 1 97 ? -13.028 6.586 -3.489 1.00 90.06 97 LYS A O 1
ATOM 811 N N . GLY A 1 98 ? -11.871 6.195 -1.614 1.00 90.81 98 GLY A N 1
ATOM 812 C CA . GLY A 1 98 ? -12.539 4.951 -1.226 1.00 90.81 98 GLY A CA 1
ATOM 813 C C . GLY A 1 98 ? -13.045 4.973 0.212 1.00 90.81 98 GLY A C 1
ATOM 814 O O . GLY A 1 98 ? -13.081 3.928 0.860 1.00 90.81 98 GLY A O 1
ATOM 815 N N . PHE A 1 99 ? -13.412 6.156 0.721 1.00 91.94 99 PHE A N 1
ATOM 816 C CA . PHE A 1 99 ? -13.867 6.337 2.101 1.00 91.94 99 PHE A CA 1
ATOM 817 C C . PHE A 1 99 ? -15.047 5.425 2.480 1.00 91.94 99 PHE A C 1
ATOM 819 O O . PHE A 1 99 ? -15.200 5.075 3.648 1.00 91.94 99 PHE A O 1
ATOM 826 N N . HIS A 1 100 ? -15.855 4.983 1.512 1.00 93.81 100 HIS A N 1
ATOM 827 C CA . HIS A 1 100 ? -16.985 4.079 1.743 1.00 93.81 100 HIS A CA 1
ATOM 828 C C . HIS A 1 100 ? -16.580 2.737 2.370 1.00 93.81 100 HIS A C 1
ATOM 830 O O . HIS A 1 100 ? -17.345 2.203 3.165 1.00 93.81 100 HIS A O 1
ATOM 836 N N . ASP A 1 101 ? -15.366 2.228 2.122 1.00 94.81 101 ASP A N 1
ATOM 837 C CA . ASP A 1 101 ? -14.880 1.019 2.816 1.00 94.81 101 ASP A CA 1
ATOM 838 C C . ASP A 1 101 ? -14.758 1.226 4.321 1.00 94.81 101 ASP A C 1
ATOM 840 O O . ASP A 1 101 ? -14.842 0.282 5.106 1.00 94.81 101 ASP A O 1
ATOM 844 N N . PHE A 1 102 ? -14.493 2.468 4.712 1.00 95.44 102 PHE A N 1
ATOM 845 C CA . PHE A 1 102 ? -14.257 2.865 6.081 1.00 95.44 102 PHE A CA 1
ATOM 846 C C . PHE A 1 102 ? -15.545 3.318 6.746 1.00 95.44 102 PHE A C 1
ATOM 848 O O . PHE A 1 102 ? -15.692 3.032 7.927 1.00 95.44 102 PHE A O 1
ATOM 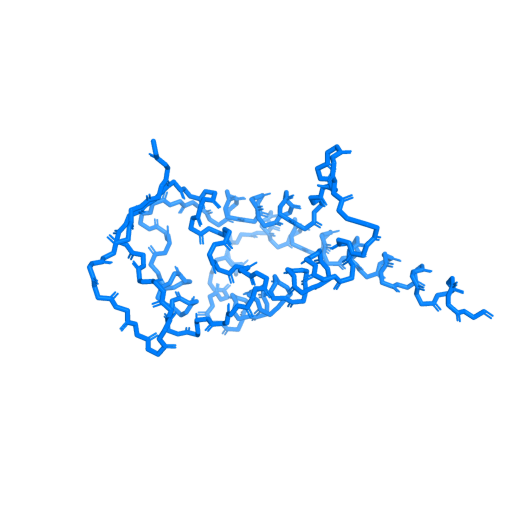855 N N . ALA A 1 103 ? -16.463 3.984 6.039 1.00 92.38 103 ALA A N 1
ATOM 856 C CA . ALA A 1 103 ? -17.684 4.575 6.596 1.00 92.38 103 ALA A CA 1
ATOM 857 C C . ALA A 1 103 ? -18.521 3.573 7.415 1.00 92.38 103 ALA A C 1
ATOM 859 O O . ALA A 1 103 ? -18.822 3.835 8.583 1.00 92.38 103 ALA A O 1
ATOM 860 N N . ASP A 1 104 ? -18.747 2.374 6.876 1.00 88.56 104 ASP A N 1
ATOM 861 C CA . ASP A 1 104 ? -19.598 1.351 7.502 1.00 88.56 104 ASP A CA 1
ATOM 862 C C . ASP A 1 104 ? -18.808 0.218 8.178 1.00 88.56 104 ASP A C 1
ATOM 864 O O . ASP A 1 104 ? -19.378 -0.762 8.654 1.00 88.56 104 ASP A O 1
ATOM 868 N N . ASN A 1 105 ? -17.478 0.345 8.275 1.00 95.44 105 ASN A N 1
ATOM 869 C CA . ASN A 1 105 ? -16.614 -0.681 8.862 1.00 95.44 105 ASN A CA 1
ATOM 870 C C . ASN A 1 105 ? -15.749 -0.125 10.013 1.00 95.44 105 ASN A C 1
ATOM 872 O O . ASN A 1 105 ? -14.564 0.182 9.829 1.00 95.44 105 ASN A O 1
ATOM 876 N N . PRO A 1 106 ? -16.300 -0.031 11.242 1.00 95.00 106 PRO A N 1
ATOM 877 C CA . PRO A 1 106 ? -15.570 0.464 12.413 1.00 95.00 106 PRO A CA 1
ATOM 878 C C . PRO A 1 106 ? -14.297 -0.329 12.718 1.00 95.00 106 PRO A C 1
ATOM 880 O O . PRO A 1 106 ? -13.302 0.237 13.172 1.00 95.00 106 PRO A O 1
ATOM 883 N N . LYS A 1 107 ? -14.303 -1.638 12.437 1.00 95.88 107 LYS A N 1
ATOM 884 C CA . LYS A 1 107 ? -13.144 -2.512 12.642 1.00 95.88 107 LYS A CA 1
ATOM 885 C C . LYS A 1 107 ? -12.007 -2.154 11.688 1.00 95.88 107 LYS A C 1
ATOM 887 O O . LYS A 1 107 ? -10.863 -2.061 12.126 1.00 95.88 107 LYS A O 1
ATOM 892 N N . LEU A 1 108 ? -12.308 -1.925 10.407 1.00 97.12 108 LEU A N 1
ATOM 893 C CA . LEU A 1 108 ? -11.317 -1.472 9.430 1.00 97.12 108 LEU A CA 1
ATOM 894 C C . LEU A 1 108 ? -10.735 -0.114 9.830 1.00 97.12 108 LEU A C 1
ATOM 896 O O . LEU A 1 108 ? -9.515 0.033 9.835 1.00 97.12 108 LEU A O 1
ATOM 900 N N . ARG A 1 109 ? -11.584 0.839 10.241 1.00 96.69 109 ARG A N 1
ATOM 901 C CA . ARG A 1 109 ? -11.133 2.154 10.730 1.00 96.69 109 ARG A CA 1
ATOM 902 C C . ARG A 1 109 ? -10.181 2.029 11.910 1.00 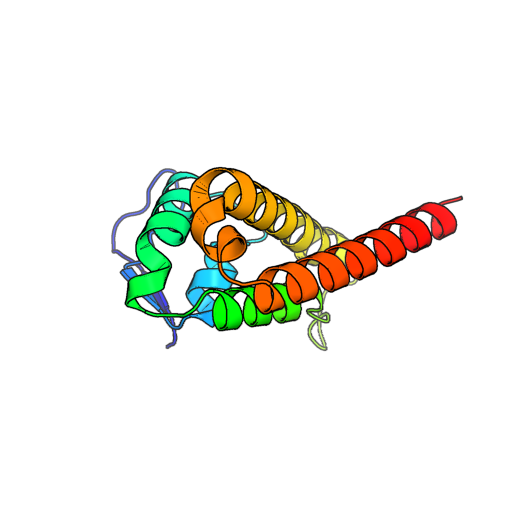96.69 109 ARG A C 1
ATOM 904 O O . ARG A 1 109 ? -9.081 2.564 11.853 1.00 96.69 109 ARG A O 1
ATOM 911 N N . LYS A 1 110 ? -10.569 1.282 12.948 1.00 96.81 110 LYS A N 1
ATOM 912 C CA . LYS A 1 110 ? -9.722 1.049 14.126 1.00 96.81 110 LYS A CA 1
ATOM 913 C C . LYS A 1 110 ? -8.384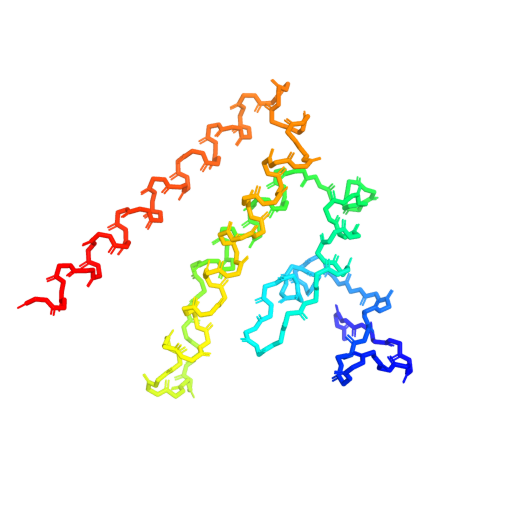 0.418 13.736 1.00 96.81 110 LYS A C 1
ATOM 915 O O . LYS A 1 110 ? -7.336 0.857 14.190 1.00 96.81 110 LYS A O 1
ATOM 920 N N . ASN A 1 111 ? -8.409 -0.581 12.856 1.00 97.31 111 ASN A N 1
ATOM 921 C CA . ASN A 1 111 ? -7.194 -1.247 12.397 1.00 97.31 111 ASN A CA 1
ATOM 922 C C . ASN A 1 111 ? -6.272 -0.328 11.590 1.00 97.31 111 ASN A C 1
ATOM 924 O O . ASN A 1 111 ? -5.057 -0.523 11.649 1.00 97.31 111 ASN A O 1
ATOM 928 N N . LEU A 1 112 ? -6.830 0.605 10.815 1.00 96.75 112 LEU A N 1
ATOM 929 C CA . LEU A 1 112 ? -6.058 1.604 10.084 1.00 96.75 112 LEU A CA 1
ATOM 930 C C . LEU A 1 112 ? -5.468 2.644 11.038 1.00 96.75 112 LEU A C 1
ATOM 932 O O . LEU A 1 112 ? -4.277 2.902 10.952 1.00 96.75 112 LEU A O 1
ATOM 936 N N . LEU A 1 113 ? -6.260 3.186 11.967 1.00 95.94 113 LEU A N 1
ATOM 937 C CA . LEU A 1 113 ? -5.788 4.167 12.951 1.00 95.94 113 LEU A CA 1
ATOM 938 C C . LEU A 1 113 ? -4.626 3.614 13.780 1.00 95.94 113 LEU A C 1
ATOM 940 O O . LEU A 1 113 ? -3.556 4.208 13.777 1.00 95.94 113 LEU A O 1
ATOM 944 N N . ASN A 1 114 ? -4.777 2.408 14.338 1.00 96.25 114 ASN A N 1
ATOM 945 C CA . ASN A 1 114 ? -3.698 1.744 15.075 1.00 96.25 114 ASN A CA 1
ATOM 946 C C . ASN A 1 114 ? -2.412 1.600 14.246 1.00 96.25 114 ASN A C 1
ATOM 948 O O . ASN A 1 114 ? -1.317 1.595 14.791 1.00 96.25 114 ASN A O 1
ATOM 952 N N . PHE A 1 115 ? -2.543 1.422 12.930 1.00 96.31 115 PHE A N 1
ATOM 953 C CA . PHE A 1 115 ? -1.390 1.303 12.046 1.00 96.31 115 PHE A CA 1
ATOM 954 C C . PHE A 1 115 ? -0.754 2.656 11.725 1.00 96.31 115 PHE A C 1
ATOM 956 O O . PHE A 1 115 ? 0.464 2.754 11.684 1.00 96.31 115 PHE A O 1
ATOM 963 N N . LEU A 1 116 ? -1.552 3.708 11.541 1.00 94.62 116 LEU A N 1
ATOM 964 C CA . LEU A 1 116 ? -1.031 5.063 11.362 1.00 94.62 116 LEU A CA 1
ATOM 965 C C . LEU A 1 116 ? -0.310 5.567 12.622 1.00 94.62 116 LEU A C 1
ATOM 967 O O . LEU A 1 116 ? 0.700 6.263 12.503 1.00 94.62 116 LEU A O 1
ATOM 971 N N . ASP A 1 117 ? -0.790 5.189 13.808 1.00 93.38 117 ASP A N 1
ATOM 972 C CA . ASP A 1 117 ? -0.134 5.502 15.081 1.00 93.38 117 ASP A CA 1
ATOM 973 C C . ASP A 1 117 ? 1.244 4.829 15.174 1.00 93.38 117 ASP A C 1
ATOM 975 O O . ASP A 1 117 ? 2.238 5.492 15.466 1.00 93.38 117 ASP A O 1
ATOM 979 N N . ASP A 1 118 ? 1.319 3.540 14.839 1.00 90.62 118 ASP A N 1
ATOM 980 C CA . ASP A 1 118 ? 2.565 2.764 14.782 1.00 90.62 118 ASP A CA 1
ATOM 981 C C . ASP A 1 118 ? 3.591 3.386 13.814 1.00 90.62 118 ASP A C 1
ATOM 983 O O . ASP A 1 118 ? 4.721 3.701 14.198 1.00 90.62 118 ASP A O 1
ATOM 987 N N . MET A 1 119 ? 3.154 3.718 12.592 1.00 90.38 119 MET A N 1
ATOM 988 C CA . MET A 1 119 ? 3.978 4.439 11.612 1.00 90.38 119 MET A CA 1
ATOM 989 C C . MET A 1 119 ? 4.489 5.783 12.162 1.00 90.38 119 MET A C 1
ATOM 991 O O . MET A 1 119 ? 5.646 6.151 11.952 1.00 90.38 119 MET A O 1
ATOM 995 N N . SER A 1 120 ? 3.639 6.529 12.873 1.00 87.69 120 SER A N 1
ATOM 996 C CA . SER A 1 120 ? 3.987 7.847 13.419 1.00 87.69 120 SER A CA 1
ATOM 997 C C . SER A 1 120 ? 5.034 7.755 14.531 1.00 87.69 120 SER A C 1
ATOM 999 O O . SER A 1 120 ? 5.958 8.572 14.577 1.00 87.69 120 SER A O 1
ATOM 1001 N N . VAL A 1 121 ? 4.929 6.749 15.406 1.00 85.00 121 VAL A N 1
ATOM 1002 C CA . VAL A 1 121 ? 5.913 6.484 16.468 1.00 85.00 121 VAL A CA 1
ATOM 1003 C C . VAL A 1 121 ? 7.281 6.153 15.870 1.00 85.00 121 VAL A C 1
ATOM 1005 O O . VAL A 1 121 ? 8.293 6.698 16.318 1.00 85.00 121 VAL A O 1
ATOM 1008 N N . GLU A 1 122 ? 7.324 5.325 14.826 1.00 81.94 122 GLU A N 1
ATOM 1009 C CA . GLU A 1 122 ? 8.568 4.955 14.144 1.00 81.94 122 GLU A CA 1
ATOM 1010 C C . GLU A 1 122 ? 9.220 6.141 13.411 1.00 81.94 122 GLU A C 1
ATOM 1012 O O . GLU A 1 122 ? 10.438 6.342 13.460 1.00 81.94 122 GLU A O 1
ATOM 1017 N N . MET A 1 123 ? 8.416 6.986 12.762 1.00 75.75 123 MET A N 1
ATOM 1018 C CA . MET A 1 123 ? 8.925 8.209 12.138 1.00 75.75 123 MET A CA 1
ATOM 1019 C C . MET A 1 123 ? 9.509 9.169 13.183 1.00 75.75 123 MET A C 1
ATOM 1021 O O . MET A 1 123 ? 10.574 9.754 12.966 1.00 75.75 123 MET A O 1
ATOM 1025 N N . ALA A 1 124 ? 8.853 9.302 14.339 1.00 76.56 124 ALA A N 1
ATOM 1026 C CA . ALA A 1 124 ? 9.328 10.143 15.431 1.00 76.56 124 ALA A CA 1
ATOM 1027 C C . ALA A 1 124 ? 10.619 9.608 16.078 1.00 76.56 124 ALA A C 1
ATOM 1029 O O . ALA A 1 124 ? 11.487 10.404 16.440 1.00 76.56 124 ALA A O 1
ATOM 1030 N N . SER A 1 125 ? 10.777 8.287 16.219 1.00 68.25 125 SER A N 1
ATOM 1031 C CA . SER A 1 125 ? 12.011 7.686 16.745 1.00 68.25 125 SER A CA 1
ATOM 1032 C C . SER A 1 125 ? 13.178 7.854 15.769 1.00 68.25 125 SER A C 1
ATOM 1034 O O . SER A 1 125 ? 14.263 8.269 16.175 1.00 68.25 125 SER A O 1
ATOM 1036 N N . THR A 1 126 ? 12.936 7.658 14.471 1.00 67.50 126 THR A N 1
ATOM 1037 C CA . THR A 1 126 ? 13.939 7.873 13.417 1.00 67.50 126 THR A CA 1
ATOM 1038 C C . THR A 1 126 ? 14.431 9.322 13.396 1.00 67.50 126 THR A C 1
ATOM 1040 O O . THR A 1 126 ? 15.632 9.564 13.328 1.00 67.50 126 THR A O 1
ATOM 1043 N N . ALA A 1 127 ? 13.523 10.298 13.514 1.00 64.06 127 ALA A N 1
ATOM 1044 C CA . ALA A 1 127 ? 13.879 11.718 13.557 1.00 64.06 127 ALA A CA 1
ATOM 1045 C C . ALA A 1 127 ? 14.694 12.104 14.805 1.00 64.06 127 ALA A C 1
ATOM 1047 O O . ALA A 1 127 ? 15.534 13.001 14.733 1.00 64.06 127 ALA A O 1
ATOM 1048 N N . LYS A 1 128 ? 14.464 11.435 15.943 1.00 58.19 128 LYS A N 1
ATOM 1049 C CA . LYS A 1 128 ? 15.244 11.635 17.175 1.00 58.19 128 LYS A CA 1
ATOM 1050 C C . LYS A 1 128 ? 16.655 11.055 17.075 1.00 58.19 128 LYS A C 1
ATOM 1052 O O . LYS A 1 128 ? 17.570 11.675 17.587 1.00 58.19 128 LYS A O 1
ATOM 1057 N N . ASN A 1 129 ? 16.830 9.928 16.384 1.00 57.81 129 ASN A N 1
ATOM 1058 C CA . ASN A 1 129 ? 18.131 9.268 16.210 1.00 57.81 129 ASN A CA 1
ATOM 1059 C C . ASN A 1 129 ? 19.059 9.972 15.197 1.00 57.81 129 ASN A C 1
ATOM 1061 O O . ASN A 1 129 ? 20.208 9.571 15.039 1.00 57.81 129 ASN A O 1
ATOM 1065 N N . LEU A 1 130 ? 18.553 10.983 14.482 1.00 56.72 130 LEU A N 1
ATOM 1066 C CA . LEU A 1 130 ? 19.307 11.814 13.534 1.00 56.72 130 LEU A CA 1
ATOM 1067 C C . LEU A 1 130 ? 19.837 13.121 14.157 1.00 56.72 130 LEU A C 1
ATOM 1069 O O . LEU A 1 130 ? 20.497 13.889 13.459 1.00 56.72 130 LEU A O 1
ATOM 1073 N N . ARG A 1 131 ? 19.504 13.398 15.424 1.00 45.34 131 ARG A N 1
ATOM 1074 C CA . ARG A 1 131 ? 19.997 14.542 16.203 1.00 45.34 131 ARG A CA 1
ATOM 1075 C C . ARG A 1 131 ? 21.085 14.093 17.164 1.00 45.34 131 ARG A C 1
ATOM 1077 O O . ARG A 1 131 ? 21.988 14.919 17.403 1.00 45.34 131 ARG A O 1
#

Radius of gyration: 15.72 Å; chains: 1; bounding box: 44×32×41 Å

Secondary structure (DSSP, 8-state):
--EEEEEEEETTEEEEEEE-HHHHHHHHT-SS---HHHHHHHHHHGGGT--HHHHHHHHHHHHTPPPPTT--TTHIIIIIHHHHHHHHHHHHHHHHH-THHHHT-HHHHHHHHHHHHHHHHHHHHHHHTT-

InterPro domains:
  IPR000651 Ras-like guanine nucleotide exchange factor, N-terminal [PF00618] (15-115)
  IPR000651 Ras-like guanine nucleotide exchange factor, N-terminal [PS50212] (12-131)
  IPR000651 Ras-like guanine nucleotide exchange factor, N-terminal [SM00229] (11-131)
  IPR000651 Ras-like guanine nucleotide exchange factor, N-terminal [cd06224] (20-122)
  IPR023578 Ras guanine nucleotide exchange factor domain superfamily [SSF48366] (9-120)

pLDDT: mean 91.94, std 9.09, range [45.34, 97.81]